Protein AF-A0A3D0X5Y7-F1 (afdb_monomer)

Mean predicted aligned error: 10.49 Å

Secondary structure (DSSP, 8-state):
------------------PPPPHHHHHHHHHHHHHHHHHHHH-SS--HHHHHHHHHHHHHHHHHTT--HHHHHHHHHH--

Foldseek 3Di:
DDPDDPPPPPPPPPPPPPPDDDLVRLVVLLVVLLVVLVVCVPDPDPPPVVNVVSLVSNVVSCVVNVHDVVVSVVSSVVVD

Radius of gyration: 22.03 Å; Cα contacts (8 Å, |Δi|>4): 43; chains: 1; bounding box: 43×42×66 Å

Solvent-accessible surface area (backbone atoms only — not comparable to full-atom values): 4978 Å² total; per-residue (Å²): 138,78,85,78,76,79,77,74,75,80,71,79,72,71,73,73,76,75,69,79,74,50,72,65,54,45,50,54,50,36,58,50,38,51,53,53,42,43,54,50,69,73,42,94,58,94,43,65,68,60,44,50,54,37,51,52,50,38,53,54,38,30,49,76,70,70,45,56,67,73,53,51,55,45,55,68,63,64,68,114

Structure (mmCIF, N/CA/C/O backbone):
data_AF-A0A3D0X5Y7-F1
#
_entry.id   AF-A0A3D0X5Y7-F1
#
loop_
_atom_site.group_PDB
_atom_site.id
_atom_site.type_symbol
_atom_site.label_atom_id
_atom_site.label_alt_id
_atom_site.label_comp_id
_atom_site.label_asym_id
_atom_site.label_entity_id
_atom_site.label_seq_id
_atom_site.pdbx_PDB_ins_code
_atom_site.Cartn_x
_atom_site.Cartn_y
_atom_site.Cartn_z
_atom_site.occupancy
_atom_site.B_iso_or_equiv
_atom_site.auth_seq_id
_atom_site.auth_comp_id
_atom_site.auth_asym_id
_atom_site.auth_atom_id
_atom_site.pdbx_PDB_model_num
ATOM 1 N N . MET A 1 1 ? 34.244 32.106 51.385 1.00 41.75 1 MET A N 1
ATOM 2 C CA . MET A 1 1 ? 33.679 32.347 50.042 1.00 41.75 1 MET A CA 1
ATOM 3 C C . MET A 1 1 ? 33.788 31.050 49.264 1.00 41.75 1 MET A C 1
ATOM 5 O O . MET A 1 1 ? 34.884 30.694 48.859 1.00 41.75 1 MET A O 1
ATOM 9 N N . PHE A 1 2 ? 32.695 30.299 49.156 1.00 43.19 2 PHE A N 1
ATOM 10 C CA . PHE A 1 2 ? 32.652 29.071 48.367 1.00 43.19 2 PHE A CA 1
ATOM 11 C C . PHE A 1 2 ? 31.957 29.411 47.054 1.00 43.19 2 PHE A C 1
ATOM 13 O O . PHE A 1 2 ? 30.798 29.815 47.063 1.00 43.19 2 PHE A O 1
ATOM 20 N N . HIS A 1 3 ? 32.695 29.331 45.948 1.00 43.50 3 HIS A N 1
ATOM 21 C CA . HIS A 1 3 ? 32.126 29.516 44.622 1.00 43.50 3 HIS A CA 1
ATOM 22 C C . HIS A 1 3 ? 31.169 28.360 44.340 1.00 43.50 3 HIS A C 1
ATOM 24 O O . HIS A 1 3 ? 31.577 27.209 44.174 1.00 43.50 3 HIS A O 1
ATOM 30 N N . GLU A 1 4 ? 29.886 28.696 44.337 1.00 45.41 4 GLU A N 1
ATOM 31 C CA . GLU A 1 4 ? 28.777 27.827 43.989 1.00 45.41 4 GLU A CA 1
ATOM 32 C C . GLU A 1 4 ? 28.973 27.360 42.543 1.00 45.41 4 GLU A C 1
ATOM 34 O O . GLU A 1 4 ? 28.831 28.113 41.578 1.00 45.41 4 GLU A O 1
ATOM 39 N N . THR A 1 5 ? 29.417 26.116 42.385 1.00 54.16 5 THR A N 1
ATOM 40 C CA . THR A 1 5 ? 29.613 25.503 41.076 1.00 54.16 5 THR A CA 1
ATOM 41 C C . THR A 1 5 ? 28.227 25.240 40.510 1.00 54.16 5 THR A C 1
ATOM 43 O O . THR A 1 5 ? 27.520 24.340 40.964 1.00 54.16 5 THR A O 1
ATOM 46 N N . ALA A 1 6 ? 27.818 26.069 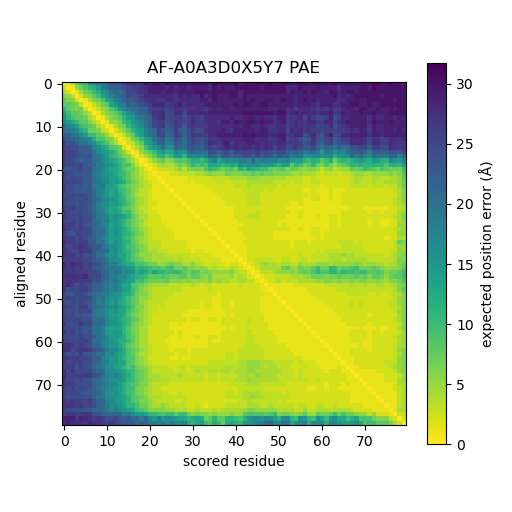39.550 1.00 56.88 6 ALA A N 1
ATOM 47 C CA . ALA A 1 6 ? 26.548 25.953 38.857 1.00 56.88 6 ALA A CA 1
ATOM 48 C C . ALA A 1 6 ? 26.416 24.550 38.246 1.00 56.88 6 ALA A C 1
ATOM 50 O O . ALA A 1 6 ? 26.956 24.251 37.179 1.00 56.88 6 ALA A O 1
ATOM 51 N N . ARG A 1 7 ? 25.680 23.668 38.932 1.00 55.81 7 ARG A N 1
ATOM 52 C CA . ARG A 1 7 ? 25.163 22.429 38.355 1.00 55.81 7 ARG A CA 1
ATOM 53 C C . ARG A 1 7 ? 24.183 22.833 37.263 1.00 55.81 7 ARG A C 1
ATOM 55 O O . ARG A 1 7 ? 23.010 23.082 37.527 1.00 55.81 7 ARG A O 1
ATOM 62 N N . LYS A 1 8 ? 24.690 22.933 36.036 1.00 55.28 8 LYS A N 1
ATOM 63 C CA . LYS A 1 8 ? 23.893 23.067 34.821 1.00 55.28 8 LYS A CA 1
ATOM 64 C C . LYS A 1 8 ? 22.925 21.883 34.803 1.00 55.28 8 LYS A C 1
ATOM 66 O O . LYS A 1 8 ? 23.337 20.751 34.559 1.00 55.28 8 LYS A O 1
ATOM 71 N N . LYS A 1 9 ? 21.660 22.123 35.158 1.00 54.72 9 LYS A N 1
ATOM 72 C CA . LYS A 1 9 ? 20.590 21.146 34.962 1.00 54.72 9 LYS A CA 1
ATOM 73 C C . LYS A 1 9 ? 20.550 20.889 33.462 1.00 54.72 9 LYS A C 1
ATOM 75 O O . LYS A 1 9 ? 20.243 21.794 32.694 1.00 54.72 9 LYS A O 1
ATOM 80 N N . ILE A 1 10 ? 20.951 19.693 33.050 1.00 57.78 10 ILE A N 1
ATOM 81 C CA . ILE A 1 10 ? 20.641 19.206 31.713 1.00 57.78 10 ILE A CA 1
ATOM 82 C C . ILE A 1 10 ? 19.134 18.982 31.749 1.00 57.78 10 ILE A C 1
ATOM 84 O O . ILE A 1 10 ? 18.648 17.995 32.298 1.00 57.78 10 ILE A O 1
ATOM 88 N N . GLU A 1 11 ? 18.399 19.984 31.287 1.00 51.31 11 GLU A N 1
ATOM 89 C CA . GLU A 1 11 ? 17.004 19.849 30.918 1.00 51.31 11 GLU A CA 1
ATOM 90 C C . GLU A 1 11 ? 16.975 18.768 29.834 1.00 51.31 11 GLU A C 1
ATOM 92 O O . GLU A 1 11 ? 17.545 18.944 28.756 1.00 51.31 11 GLU A O 1
ATOM 97 N N . TYR A 1 12 ? 16.428 17.594 30.165 1.00 55.03 12 TYR A N 1
ATOM 98 C CA . TYR A 1 12 ? 16.021 16.610 29.166 1.00 55.03 12 TYR A CA 1
ATOM 99 C C . TYR A 1 12 ? 14.875 17.259 28.399 1.00 55.03 12 TYR A C 1
ATOM 101 O O . TYR A 1 12 ? 13.704 17.064 28.722 1.00 55.03 12 TYR A O 1
ATOM 109 N N . ASP A 1 13 ? 15.245 18.123 27.459 1.00 53.28 13 ASP A N 1
ATOM 110 C CA . ASP A 1 13 ? 14.335 18.771 26.542 1.00 53.28 13 ASP A CA 1
ATOM 111 C C . ASP A 1 13 ? 13.575 17.647 25.838 1.00 53.28 13 ASP A C 1
ATOM 113 O O . ASP A 1 13 ? 14.151 16.786 25.167 1.00 53.28 13 ASP A O 1
ATOM 117 N N . ASN A 1 14 ? 12.298 17.579 26.194 1.00 58.66 14 ASN A N 1
ATOM 118 C CA . ASN A 1 14 ? 11.313 16.555 25.902 1.00 58.66 14 ASN A CA 1
ATOM 119 C C . ASN A 1 14 ? 11.609 15.842 24.563 1.00 58.66 14 A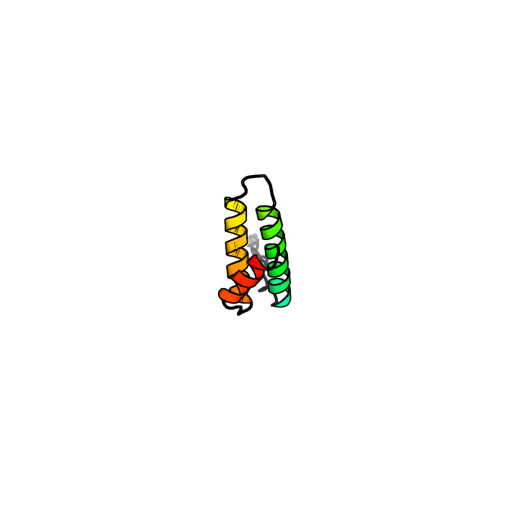SN A C 1
ATOM 121 O O . ASN A 1 14 ? 11.424 16.468 23.512 1.00 58.66 14 ASN A O 1
ATOM 125 N N . PRO A 1 15 ? 12.071 14.570 24.546 1.00 55.84 15 PRO A N 1
ATOM 126 C CA . PRO A 1 15 ? 12.237 13.844 23.295 1.00 55.84 15 PRO A CA 1
ATOM 127 C C . PRO A 1 15 ? 10.843 13.771 22.708 1.00 55.84 15 PRO A C 1
ATOM 129 O O . PRO A 1 15 ? 10.010 13.090 23.299 1.00 55.84 15 PRO A O 1
ATOM 132 N N . ARG A 1 16 ? 10.577 14.571 21.659 1.00 58.59 16 ARG A N 1
ATOM 133 C CA . ARG A 1 16 ? 9.258 14.764 21.039 1.00 58.59 16 ARG A CA 1
ATOM 134 C C . ARG A 1 16 ? 8.465 13.490 21.236 1.00 58.59 16 ARG A C 1
ATOM 136 O O . ARG A 1 16 ? 8.785 12.498 20.588 1.00 58.59 16 ARG A O 1
ATOM 143 N N . VAL A 1 17 ? 7.524 13.490 22.182 1.00 58.75 17 VAL A N 1
ATOM 144 C CA . VAL A 1 17 ? 6.616 12.360 22.334 1.00 58.75 17 VAL A CA 1
ATOM 145 C C . VAL A 1 17 ? 5.916 12.321 20.990 1.00 58.75 17 VAL A C 1
ATOM 147 O O . VAL A 1 17 ? 5.073 13.179 20.720 1.00 58.75 17 VAL A O 1
ATOM 150 N N . GLU A 1 18 ? 6.393 11.456 20.091 1.00 64.94 18 GLU A N 1
ATOM 151 C CA . GLU A 1 18 ? 5.838 11.309 18.760 1.00 64.94 18 GLU A CA 1
ATOM 152 C C . GLU A 1 18 ? 4.402 10.909 19.016 1.00 64.94 18 GLU A C 1
ATOM 154 O O . GLU A 1 18 ? 4.112 9.804 19.482 1.00 64.94 18 GLU A O 1
ATOM 159 N N . LYS A 1 19 ? 3.503 11.883 18.853 1.00 70.19 19 LYS A N 1
ATOM 160 C CA . LYS A 1 19 ? 2.090 11.661 19.094 1.00 70.19 19 LYS A CA 1
ATOM 161 C C . LYS A 1 19 ? 1.696 10.494 18.208 1.00 70.19 19 LYS A C 1
ATOM 163 O O . LYS A 1 19 ? 2.028 10.478 17.020 1.00 70.19 19 LYS A O 1
ATOM 168 N N . MET A 1 20 ? 1.004 9.520 18.795 1.00 75.94 20 MET A N 1
ATOM 169 C CA . MET A 1 20 ? 0.408 8.454 18.005 1.00 75.94 20 MET A CA 1
ATOM 170 C C . MET A 1 20 ? -0.412 9.108 16.894 1.00 75.94 20 MET A C 1
ATOM 172 O O . MET A 1 20 ? -1.185 10.032 17.157 1.00 75.94 20 MET A O 1
ATOM 176 N N . ARG A 1 21 ? -0.200 8.657 15.655 1.00 83.88 21 ARG A N 1
ATOM 177 C CA . ARG A 1 21 ? -0.944 9.170 14.505 1.00 83.88 21 ARG A CA 1
ATOM 178 C C . ARG A 1 21 ? -2.433 8.972 14.758 1.00 83.88 21 ARG A C 1
ATOM 180 O O . ARG A 1 21 ? -2.863 7.897 15.179 1.00 83.88 21 ARG A O 1
ATOM 187 N N . SER A 1 22 ? -3.212 10.003 14.473 1.00 91.44 22 SER A N 1
ATOM 188 C CA . SER A 1 22 ? -4.664 9.903 14.435 1.00 91.44 22 SER A CA 1
ATOM 189 C C . SER A 1 22 ? -5.098 8.879 13.374 1.00 91.44 22 SER A C 1
ATOM 191 O O . SER A 1 22 ? -4.394 8.678 12.378 1.00 91.44 22 SER A O 1
ATOM 193 N N . PRO A 1 23 ? -6.273 8.245 13.522 1.00 92.25 23 PRO A N 1
ATOM 194 C CA . PRO A 1 23 ? -6.802 7.337 12.503 1.00 92.25 23 PRO A CA 1
ATOM 195 C C . PRO A 1 23 ? -6.863 7.965 11.099 1.00 92.25 23 PRO A C 1
ATOM 197 O O . PRO A 1 23 ? -6.631 7.287 10.100 1.00 92.25 23 PRO A O 1
ATOM 200 N N . GLN A 1 24 ? -7.122 9.274 11.019 1.00 94.31 24 GLN A N 1
ATOM 201 C CA . GLN A 1 24 ? -7.148 10.045 9.777 1.00 94.31 24 GLN A CA 1
ATOM 202 C C . GLN A 1 24 ? -5.760 10.139 9.133 1.00 94.31 24 GLN A C 1
ATOM 204 O O . GLN A 1 24 ? -5.638 9.967 7.921 1.00 94.31 24 GLN A O 1
ATOM 209 N N . GLU A 1 25 ? -4.709 10.362 9.924 1.00 94.62 25 GLU A N 1
ATOM 210 C CA . GLU A 1 25 ? -3.325 10.371 9.433 1.00 94.62 25 GLU A CA 1
ATOM 211 C C . GLU A 1 25 ? -2.880 8.981 8.970 1.00 94.62 25 GLU A C 1
ATOM 213 O O . GLU A 1 25 ? -2.229 8.858 7.931 1.00 94.62 25 GLU A O 1
ATOM 218 N N . VAL A 1 26 ? -3.269 7.923 9.693 1.00 95.81 26 VAL A N 1
ATOM 219 C CA . VAL A 1 26 ? -3.013 6.534 9.279 1.00 95.81 26 VAL A CA 1
ATOM 220 C C . VAL A 1 26 ? -3.698 6.244 7.941 1.00 95.81 26 VAL A C 1
ATOM 222 O O . VAL A 1 26 ? -3.065 5.698 7.039 1.00 95.81 26 VAL A O 1
ATOM 225 N N . LEU A 1 27 ? -4.956 6.664 7.770 1.00 95.88 27 LEU A N 1
ATOM 226 C CA . LEU A 1 27 ? -5.696 6.509 6.517 1.00 95.88 27 LEU A CA 1
ATOM 227 C C . LEU A 1 27 ? -5.066 7.305 5.365 1.00 95.88 27 LEU A C 1
ATOM 229 O O . LEU A 1 27 ? -4.921 6.780 4.261 1.00 95.88 27 LEU A O 1
ATOM 233 N N . ALA A 1 28 ? -4.671 8.555 5.609 1.00 96.50 28 ALA A N 1
ATOM 234 C CA . ALA A 1 28 ? -4.010 9.383 4.605 1.00 96.50 28 ALA A CA 1
ATOM 235 C C . ALA A 1 28 ? -2.696 8.742 4.139 1.00 96.50 28 ALA A C 1
ATOM 237 O O . ALA A 1 28 ? -2.450 8.639 2.935 1.00 96.50 28 ALA A O 1
ATOM 238 N N . ARG A 1 29 ? -1.891 8.238 5.084 1.00 96.62 29 ARG A N 1
ATOM 239 C CA . ARG A 1 29 ? -0.644 7.531 4.783 1.00 96.62 29 ARG A CA 1
ATOM 240 C C . ARG A 1 29 ? -0.898 6.228 4.031 1.00 96.62 29 ARG A C 1
ATOM 242 O O . ARG A 1 29 ? -0.223 5.976 3.044 1.00 96.62 29 ARG A O 1
ATOM 249 N N . TYR A 1 30 ? -1.902 5.452 4.438 1.00 97.12 30 TYR A N 1
ATOM 250 C CA . TYR A 1 30 ? -2.292 4.211 3.765 1.00 97.12 30 TYR A CA 1
ATOM 251 C C . TYR A 1 30 ? -2.624 4.454 2.286 1.00 97.12 30 TYR A C 1
ATOM 253 O O . TYR A 1 30 ? -2.105 3.772 1.404 1.00 97.12 30 TYR A O 1
ATOM 261 N N . ASN A 1 31 ? -3.432 5.481 2.010 1.00 96.38 31 ASN A N 1
ATOM 262 C CA . ASN A 1 31 ? -3.807 5.860 0.650 1.00 96.38 31 ASN A CA 1
ATOM 263 C C . ASN A 1 31 ? -2.616 6.374 -0.171 1.00 96.38 31 ASN A C 1
ATOM 265 O O . ASN A 1 31 ? -2.556 6.119 -1.373 1.00 96.38 31 ASN A O 1
ATOM 269 N N . LEU A 1 32 ? -1.679 7.093 0.455 1.00 96.81 32 LEU A N 1
ATOM 270 C CA . LEU A 1 32 ? -0.452 7.539 -0.204 1.00 96.81 32 LEU A CA 1
ATOM 271 C C . LEU A 1 32 ? 0.433 6.346 -0.583 1.00 96.81 32 LEU A C 1
ATOM 273 O O . LEU A 1 32 ? 0.789 6.208 -1.748 1.00 96.81 32 LEU A O 1
ATOM 277 N N . SER A 1 33 ? 0.692 5.434 0.358 1.00 96.75 33 SER A N 1
ATOM 278 C CA . SER A 1 33 ? 1.501 4.239 0.107 1.00 96.75 33 SER A CA 1
ATOM 279 C C . SER A 1 33 ? 0.910 3.362 -1.003 1.00 96.75 33 SER A C 1
ATOM 281 O O . SER A 1 33 ? 1.660 2.831 -1.816 1.00 96.75 33 SER A O 1
ATOM 283 N N . LEU A 1 34 ? -0.423 3.248 -1.106 1.00 96.38 34 LEU A N 1
ATOM 284 C CA . LEU A 1 34 ? -1.075 2.549 -2.225 1.00 96.38 34 LEU A CA 1
ATOM 285 C C . LEU A 1 34 ? -0.739 3.174 -3.591 1.00 96.38 34 LEU A C 1
ATOM 287 O O . LEU A 1 34 ? -0.481 2.446 -4.551 1.00 96.38 34 LEU A O 1
ATOM 291 N N . ARG A 1 35 ? -0.714 4.510 -3.684 1.00 95.25 35 ARG A N 1
ATOM 292 C CA . ARG A 1 35 ? -0.350 5.226 -4.920 1.00 95.25 35 ARG A CA 1
ATOM 293 C C . ARG A 1 35 ? 1.122 5.031 -5.263 1.00 95.25 35 ARG A C 1
ATOM 295 O O . ARG A 1 35 ? 1.4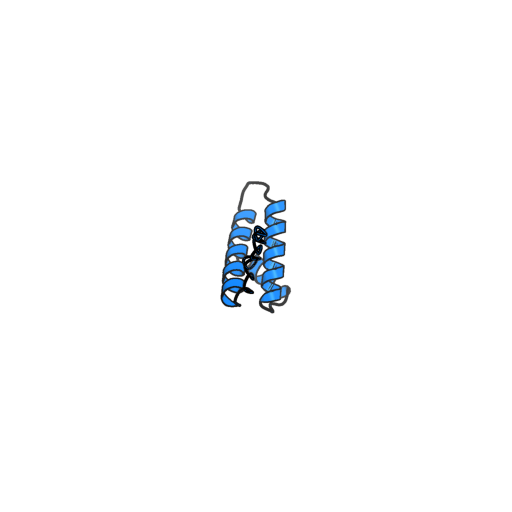37 4.748 -6.416 1.00 95.25 35 ARG A O 1
ATOM 302 N N . ASP A 1 36 ? 1.999 5.120 -4.267 1.00 94.75 36 ASP A N 1
ATOM 303 C CA . ASP A 1 36 ? 3.436 4.920 -4.464 1.00 94.75 36 ASP A CA 1
ATOM 304 C C . ASP A 1 36 ? 3.730 3.479 -4.909 1.00 94.75 36 ASP A C 1
ATOM 306 O O . ASP A 1 36 ? 4.494 3.251 -5.845 1.00 94.75 36 ASP A O 1
ATOM 310 N N . TYR A 1 37 ? 3.051 2.493 -4.312 1.00 95.06 37 TYR A N 1
ATOM 311 C CA . TYR A 1 37 ? 3.153 1.091 -4.717 1.00 95.06 37 TYR A CA 1
ATOM 312 C C . TYR A 1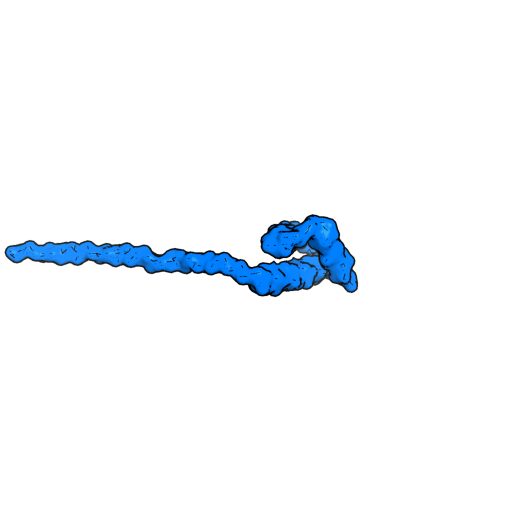 37 ? 2.738 0.878 -6.178 1.00 95.06 37 TYR A C 1
ATOM 314 O O . TYR A 1 37 ? 3.421 0.162 -6.914 1.00 95.06 37 TYR A O 1
ATOM 322 N N . LYS A 1 38 ? 1.653 1.531 -6.621 1.00 91.94 38 LYS A N 1
ATOM 323 C CA . LYS A 1 38 ? 1.224 1.515 -8.026 1.00 91.94 38 LYS A CA 1
ATOM 324 C C . LYS A 1 38 ? 2.307 2.091 -8.940 1.00 91.94 38 LYS A C 1
ATOM 326 O O . LYS A 1 38 ? 2.712 1.422 -9.888 1.00 91.94 38 LYS A O 1
ATOM 331 N N . ALA A 1 39 ? 2.827 3.275 -8.618 1.00 92.81 39 ALA A N 1
ATOM 332 C CA . ALA A 1 39 ? 3.866 3.923 -9.415 1.00 92.81 39 ALA A CA 1
ATOM 333 C C . ALA A 1 39 ? 5.128 3.047 -9.549 1.00 92.81 39 ALA A C 1
ATOM 335 O O . ALA A 1 39 ? 5.718 2.957 -10.627 1.00 92.81 39 ALA A O 1
ATOM 336 N N . LEU A 1 40 ? 5.519 2.336 -8.485 1.00 92.62 40 LEU A N 1
ATOM 337 C CA . LEU A 1 40 ? 6.648 1.402 -8.523 1.00 92.62 40 LEU A CA 1
ATOM 338 C C . LEU A 1 40 ? 6.374 0.114 -9.320 1.00 92.62 40 LEU A C 1
ATOM 340 O O . LEU A 1 40 ? 7.325 -0.503 -9.807 1.00 92.62 40 LEU A O 1
ATOM 344 N N . ASN A 1 41 ? 5.115 -0.316 -9.434 1.00 89.31 41 ASN A N 1
ATOM 345 C CA . ASN A 1 41 ? 4.722 -1.449 -10.280 1.00 89.31 41 ASN A CA 1
ATOM 346 C C . ASN A 1 41 ? 4.683 -1.079 -11.768 1.00 89.31 41 ASN A C 1
ATOM 348 O O . ASN A 1 41 ? 4.982 -1.924 -12.606 1.00 89.31 41 ASN A O 1
ATOM 352 N N . GLU A 1 42 ? 4.328 0.163 -12.093 1.00 91.00 42 GLU A N 1
ATOM 353 C CA . GLU A 1 42 ? 4.287 0.675 -13.472 1.00 91.00 42 GLU A CA 1
ATOM 354 C C . GLU A 1 42 ? 5.660 1.149 -13.973 1.00 91.00 42 GLU A C 1
ATOM 356 O O . GLU A 1 42 ? 5.880 1.298 -15.178 1.00 91.00 42 GLU A O 1
ATOM 361 N N . SER A 1 43 ? 6.599 1.386 -13.054 1.00 90.06 43 SER A N 1
ATOM 362 C CA . SER A 1 43 ? 7.958 1.796 -13.386 1.00 90.06 43 SER A CA 1
ATOM 363 C C . SER A 1 43 ? 8.700 0.724 -14.186 1.00 90.06 43 SER A C 1
ATOM 365 O O . SER A 1 43 ? 8.679 -0.461 -13.860 1.00 90.06 43 SER A O 1
ATOM 367 N N . LYS A 1 44 ? 9.435 1.164 -15.213 1.00 89.12 44 LYS A N 1
ATOM 368 C CA . LYS A 1 44 ? 10.314 0.306 -16.027 1.00 89.12 44 LYS A CA 1
ATOM 369 C C . LYS A 1 44 ? 11.638 -0.036 -15.327 1.00 89.12 44 LYS A C 1
ATOM 371 O O . LYS A 1 44 ? 12.423 -0.810 -15.865 1.00 89.12 44 LYS A O 1
ATOM 376 N N . VAL A 1 45 ? 11.902 0.571 -14.168 1.00 91.62 45 VAL A N 1
ATOM 377 C CA . VAL A 1 45 ? 13.109 0.354 -13.360 1.00 91.62 45 VAL A CA 1
ATOM 378 C C . VAL A 1 45 ? 12.859 -0.772 -12.359 1.00 91.62 45 VAL A C 1
ATOM 380 O O . VAL A 1 45 ? 11.758 -0.897 -11.815 1.00 91.62 45 VAL A O 1
ATOM 383 N N . ASP A 1 46 ? 13.878 -1.589 -12.084 1.00 89.12 46 ASP A N 1
ATOM 384 C CA . ASP A 1 46 ? 13.767 -2.604 -11.038 1.00 89.12 46 ASP A CA 1
ATOM 385 C C . ASP A 1 46 ? 13.779 -1.964 -9.643 1.00 89.12 46 ASP A C 1
ATOM 387 O O . ASP A 1 46 ? 14.825 -1.668 -9.074 1.00 89.12 46 ASP A O 1
ATOM 391 N N . ASN A 1 47 ? 12.583 -1.767 -9.089 1.00 92.25 47 ASN A N 1
ATOM 392 C CA . ASN A 1 47 ? 12.371 -1.200 -7.758 1.00 92.25 47 ASN A CA 1
ATOM 393 C C . ASN A 1 47 ? 11.924 -2.262 -6.743 1.00 92.25 47 ASN A C 1
ATOM 395 O O . ASN A 1 47 ? 11.083 -1.993 -5.883 1.00 92.25 47 ASN A O 1
ATOM 399 N N . ARG A 1 48 ? 12.422 -3.502 -6.852 1.00 92.44 48 ARG A N 1
ATOM 400 C CA . ARG A 1 48 ? 11.968 -4.625 -6.011 1.00 92.44 48 ARG A CA 1
ATOM 401 C C . ARG A 1 48 ? 12.034 -4.336 -4.511 1.00 92.44 48 ARG A C 1
ATOM 403 O O . ARG A 1 48 ? 11.071 -4.636 -3.808 1.00 92.44 48 ARG A O 1
ATOM 410 N N . GLU A 1 49 ? 13.137 -3.772 -4.030 1.00 95.25 49 GLU A N 1
ATOM 411 C CA . GLU A 1 49 ? 13.318 -3.466 -2.606 1.00 95.25 49 GLU A CA 1
ATOM 412 C C . GLU A 1 49 ? 12.322 -2.403 -2.128 1.00 95.25 49 GLU A C 1
ATOM 414 O O . GLU A 1 49 ? 11.612 -2.607 -1.144 1.00 95.25 49 GLU A O 1
ATOM 419 N N . GLN A 1 50 ? 12.185 -1.315 -2.887 1.00 95.12 50 GLN A N 1
ATOM 420 C CA . GLN A 1 50 ? 11.234 -0.247 -2.582 1.00 95.12 50 GLN A CA 1
ATOM 421 C C . GLN A 1 50 ? 9.789 -0.761 -2.596 1.00 95.12 50 GLN A C 1
ATOM 423 O O . GLN A 1 50 ? 9.015 -0.453 -1.692 1.00 95.12 50 GLN A O 1
ATOM 428 N N . ARG A 1 51 ? 9.425 -1.615 -3.565 1.00 94.44 51 ARG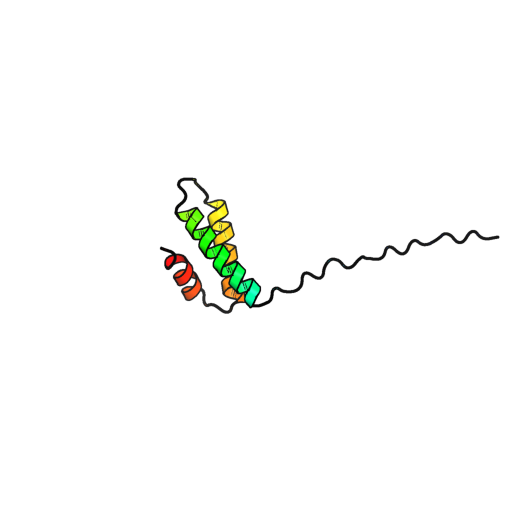 A N 1
ATO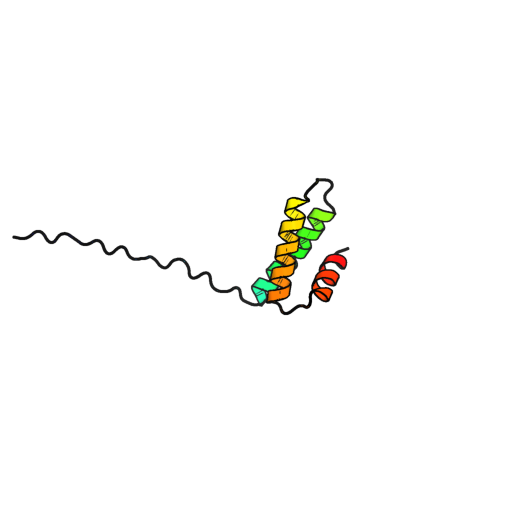M 429 C CA . ARG A 1 51 ? 8.104 -2.261 -3.602 1.00 94.44 51 ARG A CA 1
ATOM 430 C C . ARG A 1 51 ? 7.845 -3.101 -2.357 1.00 94.44 51 ARG A C 1
ATOM 432 O O . ARG A 1 51 ? 6.739 -3.050 -1.827 1.00 94.44 51 ARG A O 1
ATOM 439 N N . LEU A 1 52 ? 8.835 -3.869 -1.898 1.00 95.81 52 LEU A N 1
ATOM 440 C CA . LEU A 1 52 ? 8.706 -4.683 -0.689 1.00 95.81 52 LEU A CA 1
ATOM 441 C C . LEU A 1 52 ? 8.500 -3.795 0.546 1.00 95.81 52 LEU A C 1
ATOM 443 O O . LEU A 1 52 ? 7.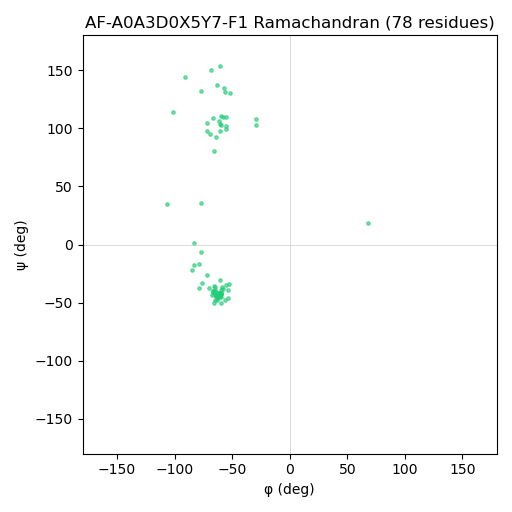607 -4.069 1.343 1.00 95.81 52 LEU A O 1
ATOM 447 N N . MET A 1 53 ? 9.277 -2.717 0.665 1.00 97.06 53 MET A N 1
ATOM 448 C CA . MET A 1 53 ? 9.172 -1.757 1.766 1.00 97.06 53 MET A CA 1
ATOM 449 C C . MET A 1 53 ? 7.798 -1.072 1.804 1.00 97.06 53 MET A C 1
ATOM 451 O O . MET A 1 53 ? 7.181 -0.965 2.861 1.00 97.06 53 MET A O 1
ATOM 455 N N . ILE A 1 54 ? 7.275 -0.644 0.654 1.00 96.62 54 ILE A N 1
ATOM 456 C CA . ILE A 1 54 ? 5.949 -0.017 0.603 1.00 96.62 54 ILE A CA 1
ATOM 457 C C . ILE A 1 54 ? 4.849 -1.053 0.863 1.00 96.62 54 ILE A C 1
ATOM 459 O O . ILE A 1 54 ? 3.881 -0.766 1.564 1.00 96.62 54 ILE A O 1
ATOM 463 N N . TYR A 1 55 ? 4.999 -2.283 0.366 1.00 95.88 55 TYR A N 1
ATOM 464 C CA . TYR A 1 55 ? 4.052 -3.362 0.642 1.00 95.88 55 TYR A CA 1
ATOM 465 C C . TYR A 1 55 ? 3.948 -3.671 2.144 1.00 95.88 55 TYR A C 1
ATOM 467 O O . TYR A 1 55 ? 2.840 -3.828 2.664 1.00 95.88 55 TYR A O 1
ATOM 475 N N . THR A 1 56 ? 5.073 -3.725 2.866 1.00 96.94 56 THR A N 1
ATOM 476 C CA . THR A 1 56 ? 5.057 -3.933 4.323 1.00 96.94 56 THR A CA 1
ATOM 477 C C . THR A 1 56 ? 4.431 -2.748 5.058 1.00 96.94 56 THR A C 1
ATOM 479 O O . THR A 1 56 ? 3.627 -2.974 5.966 1.00 96.94 56 THR A O 1
ATOM 482 N N . GLU A 1 57 ? 4.703 -1.508 4.632 1.00 96.62 57 GLU A N 1
ATOM 483 C CA . GLU A 1 57 ? 4.054 -0.308 5.179 1.00 96.62 57 GLU A CA 1
ATOM 484 C C . GLU A 1 57 ? 2.528 -0.359 4.986 1.00 96.62 57 GLU A C 1
ATOM 486 O O . GLU A 1 57 ? 1.776 -0.157 5.941 1.00 96.62 57 GLU A O 1
ATOM 491 N N . ILE A 1 58 ? 2.049 -0.734 3.796 1.00 97.38 58 ILE A N 1
ATOM 492 C CA . ILE A 1 58 ? 0.615 -0.886 3.501 1.00 97.38 58 ILE A CA 1
ATOM 493 C C . ILE A 1 58 ? -0.030 -1.942 4.407 1.00 97.38 58 ILE A C 1
ATOM 495 O O . ILE A 1 58 ? -1.118 -1.705 4.938 1.00 97.38 58 ILE A O 1
ATOM 499 N N . LYS A 1 59 ? 0.617 -3.097 4.622 1.00 96.81 59 LYS A N 1
ATOM 500 C CA . LYS A 1 59 ? 0.084 -4.135 5.523 1.00 96.81 59 LYS A CA 1
ATOM 501 C C . LYS A 1 59 ? -0.013 -3.645 6.965 1.00 96.81 59 LYS A C 1
ATOM 503 O O . LYS A 1 59 ? -1.040 -3.870 7.605 1.00 96.81 59 LYS A O 1
ATOM 508 N N . LEU A 1 60 ? 1.018 -2.959 7.459 1.00 96.50 60 LEU A N 1
ATOM 509 C CA . LEU A 1 60 ? 1.039 -2.419 8.818 1.00 96.50 60 LEU A CA 1
ATOM 510 C C . LEU A 1 60 ? -0.058 -1.366 9.020 1.00 96.50 60 LEU A C 1
ATOM 512 O O . LEU A 1 60 ? -0.817 -1.440 9.984 1.00 96.50 60 LEU A O 1
ATOM 516 N N . LEU A 1 61 ? -0.180 -0.418 8.090 1.00 96.56 61 LEU A N 1
ATOM 517 C CA . LEU A 1 61 ? -1.204 0.626 8.142 1.00 96.56 61 LEU A CA 1
ATOM 518 C C . LEU A 1 61 ? -2.616 0.038 8.004 1.00 96.56 61 LEU A C 1
ATOM 520 O O . LEU A 1 61 ? -3.525 0.448 8.719 1.00 96.56 61 LEU A O 1
ATOM 524 N N . GL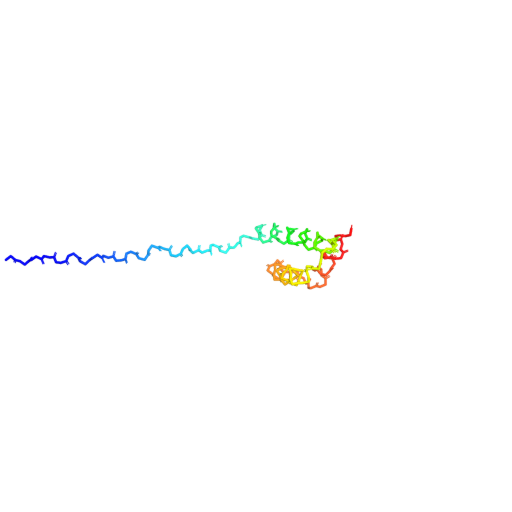Y A 1 62 ? -2.801 -0.972 7.147 1.00 96.75 62 GLY A N 1
ATOM 525 C CA . GLY A 1 62 ? -4.057 -1.713 7.045 1.00 96.75 62 GLY A CA 1
ATOM 526 C C . GLY A 1 62 ? -4.445 -2.389 8.364 1.00 96.75 62 GLY A C 1
ATOM 527 O O . GLY A 1 62 ? -5.599 -2.293 8.778 1.00 96.75 62 GLY A O 1
ATOM 528 N N . TRP A 1 63 ? -3.479 -2.999 9.058 1.00 95.69 63 TRP A N 1
ATOM 529 C CA . TRP A 1 63 ? -3.690 -3.584 10.384 1.00 95.69 63 TRP A CA 1
ATOM 530 C C . TRP A 1 63 ? -4.060 -2.529 11.435 1.00 95.69 63 TRP A C 1
ATOM 532 O O . TRP A 1 63 ? -5.028 -2.722 12.167 1.00 95.69 63 TRP A O 1
ATOM 542 N N . MET A 1 64 ? -3.374 -1.378 11.452 1.00 94.69 64 MET A N 1
ATOM 543 C CA . MET A 1 64 ? -3.709 -0.251 12.339 1.00 94.69 64 MET A CA 1
ATOM 544 C C . MET A 1 64 ? -5.122 0.304 12.093 1.00 94.69 64 MET A C 1
ATOM 546 O O . MET A 1 64 ? -5.768 0.775 13.024 1.00 94.69 64 MET A O 1
ATOM 550 N N . LEU A 1 65 ? -5.624 0.223 10.856 1.00 95.31 65 LEU A N 1
ATOM 551 C CA . LEU A 1 65 ? -6.992 0.608 10.487 1.00 95.31 65 LEU A CA 1
ATOM 552 C C . LEU A 1 65 ? -8.034 -0.493 10.758 1.00 95.31 65 LEU A C 1
ATOM 554 O O . LEU A 1 65 ? -9.203 -0.320 10.413 1.00 95.31 65 LEU A O 1
ATOM 558 N N . GLY A 1 66 ? -7.634 -1.643 11.312 1.00 95.06 66 GLY A N 1
ATOM 559 C CA . GLY A 1 66 ? -8.523 -2.786 11.531 1.00 95.06 66 GLY A CA 1
ATOM 560 C C . GLY A 1 66 ? -8.995 -3.461 10.237 1.00 95.06 66 GLY A C 1
ATOM 561 O O . GLY A 1 66 ? -9.996 -4.181 10.241 1.00 95.06 66 GLY A O 1
ATOM 562 N N . LYS A 1 67 ? -8.308 -3.239 9.107 1.00 95.75 67 LYS A N 1
ATOM 563 C CA . LYS A 1 67 ? -8.647 -3.891 7.839 1.00 95.75 67 LYS A CA 1
ATOM 564 C C . LYS A 1 67 ? -8.151 -5.341 7.844 1.00 95.75 67 LYS A C 1
ATOM 566 O O . LYS A 1 67 ? -6.976 -5.585 8.121 1.00 95.75 67 LYS A O 1
ATOM 571 N N . PRO A 1 68 ? -8.990 -6.319 7.459 1.00 95.19 68 PRO A N 1
ATOM 572 C CA . PRO A 1 68 ? -8.521 -7.682 7.266 1.00 95.19 68 PRO A CA 1
ATOM 573 C C . PRO A 1 68 ? -7.593 -7.747 6.048 1.00 95.19 68 PRO A C 1
ATOM 575 O O . PRO A 1 68 ? -7.789 -7.023 5.069 1.00 95.19 68 PRO A O 1
ATOM 578 N N . GLU A 1 69 ? -6.633 -8.671 6.065 1.00 93.44 69 GLU A N 1
ATOM 579 C CA . GLU A 1 69 ? -5.626 -8.806 5.002 1.00 93.44 69 GLU A CA 1
ATOM 580 C C . GLU A 1 69 ? -6.248 -8.945 3.606 1.00 93.44 69 GLU A C 1
ATOM 582 O O . GLU A 1 69 ? -5.806 -8.298 2.660 1.00 93.44 69 GLU A O 1
ATOM 587 N N . LYS A 1 70 ? -7.358 -9.684 3.488 1.00 94.69 70 LYS A N 1
ATOM 588 C CA . LYS A 1 70 ? -8.117 -9.808 2.233 1.00 94.69 70 LYS A CA 1
ATOM 589 C C . LYS A 1 70 ? -8.547 -8.459 1.639 1.00 94.69 70 LYS A C 1
ATOM 591 O O . LYS A 1 70 ? -8.597 -8.329 0.422 1.00 94.69 70 LYS A O 1
ATOM 596 N N . ASN A 1 71 ? -8.866 -7.465 2.471 1.00 95.94 71 ASN A N 1
ATOM 597 C CA . ASN A 1 71 ? -9.266 -6.137 2.005 1.00 95.94 71 ASN A CA 1
ATOM 598 C C . ASN A 1 71 ? -8.041 -5.318 1.595 1.00 95.94 71 ASN A C 1
ATOM 600 O O . ASN A 1 71 ? -8.089 -4.645 0.576 1.00 95.94 71 ASN A O 1
ATOM 604 N N . VAL A 1 72 ? -6.928 -5.445 2.322 1.00 95.25 72 VAL A N 1
ATOM 605 C CA . VAL A 1 72 ? -5.657 -4.809 1.941 1.00 95.25 72 VAL A CA 1
ATOM 606 C C . VAL A 1 72 ? -5.173 -5.323 0.581 1.00 95.25 72 VAL A C 1
ATOM 608 O O . VAL A 1 72 ? -4.778 -4.536 -0.274 1.00 95.25 72 VAL A O 1
ATOM 611 N N . LEU A 1 73 ? -5.267 -6.635 0.344 1.00 93.50 73 LEU A N 1
ATOM 612 C CA . LEU A 1 73 ? -4.940 -7.240 -0.950 1.00 93.50 73 LEU A CA 1
ATOM 613 C C . LEU A 1 73 ? -5.894 -6.789 -2.060 1.00 93.50 73 LEU A C 1
ATOM 615 O O . LEU A 1 73 ? -5.461 -6.600 -3.194 1.00 93.50 73 LEU A O 1
ATOM 619 N N . LYS A 1 74 ? -7.186 -6.604 -1.763 1.00 94.50 74 LYS A N 1
ATOM 620 C CA . LYS A 1 74 ? -8.128 -6.016 -2.726 1.00 94.50 74 LYS A CA 1
ATOM 621 C C . LYS A 1 74 ? -7.729 -4.588 -3.085 1.00 94.50 74 LYS A C 1
ATOM 623 O O . LYS A 1 74 ? -7.673 -4.290 -4.268 1.00 94.50 74 LYS A O 1
ATOM 628 N N . ASP A 1 75 ? -7.397 -3.756 -2.101 1.00 93.88 75 ASP A N 1
ATOM 629 C CA . ASP A 1 75 ? -7.010 -2.356 -2.315 1.00 93.88 75 ASP A CA 1
ATOM 630 C C . ASP A 1 75 ? -5.726 -2.248 -3.166 1.00 93.88 75 ASP A C 1
ATOM 632 O O . ASP A 1 75 ? -5.674 -1.464 -4.114 1.00 93.88 75 ASP A O 1
ATOM 636 N N . LEU A 1 76 ? -4.730 -3.107 -2.911 1.00 90.56 76 LEU A N 1
ATOM 637 C CA . LEU A 1 76 ? -3.510 -3.224 -3.726 1.00 90.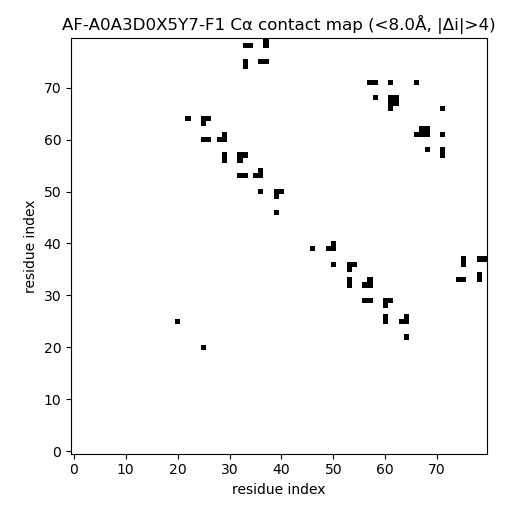56 76 LEU A CA 1
ATOM 638 C C . LEU A 1 76 ? -3.799 -3.600 -5.189 1.00 90.56 76 LEU A C 1
ATOM 640 O O . LEU A 1 76 ? -3.158 -3.086 -6.102 1.00 90.56 76 LEU A O 1
ATOM 644 N N . ASN A 1 77 ? -4.765 -4.494 -5.412 1.00 86.81 77 ASN A N 1
ATOM 645 C CA . ASN A 1 77 ? -5.133 -4.979 -6.745 1.00 86.81 77 ASN A CA 1
ATOM 646 C C . ASN A 1 77 ? -6.137 -4.075 -7.479 1.00 86.81 77 ASN A C 1
ATOM 648 O O . ASN A 1 77 ? -6.244 -4.163 -8.701 1.00 86.81 77 ASN A O 1
ATOM 652 N N . ALA A 1 78 ? -6.896 -3.254 -6.749 1.00 82.31 78 ALA A N 1
ATOM 653 C CA . ALA A 1 78 ? -7.910 -2.351 -7.289 1.00 82.31 78 ALA A CA 1
ATOM 654 C C . ALA A 1 78 ? -7.306 -1.072 -7.880 1.00 82.31 78 ALA A C 1
ATOM 656 O O . ALA A 1 78 ? -7.962 -0.392 -8.660 1.00 82.31 78 ALA A O 1
ATOM 657 N N . CYS A 1 79 ? -6.050 -0.758 -7.557 1.00 60.88 79 CYS A N 1
ATOM 658 C CA . CYS A 1 79 ? -5.323 0.375 -8.121 1.00 60.88 79 CYS A CA 1
ATOM 659 C C . CYS A 1 79 ? -4.808 0.101 -9.554 1.00 60.88 79 CYS A C 1
ATOM 661 O O . CYS A 1 79 ? -3.719 0.546 -9.898 1.00 60.88 79 CYS A O 1
ATOM 663 N N . LYS A 1 80 ? -5.555 -0.630 -10.392 1.00 53.66 80 LYS A N 1
ATOM 664 C CA . LYS A 1 80 ? -5.232 -0.833 -11.817 1.00 53.66 80 LYS A CA 1
ATOM 665 C C . LYS A 1 80 ? -5.650 0.380 -12.634 1.00 53.66 80 LYS A C 1
ATOM 667 O O . LYS A 1 80 ? -6.794 0.839 -12.458 1.00 53.66 80 LYS A O 1
#

Sequence (80 aa):
MFHETARKKIEYDNPRVEKMRSPQEVLARYNLSLRDYKALNESKVDNREQRLMIYTEIKLLGWMLGKPEKNVLKDLNACK

pLDDT: mean 83.47, std 17.81, range [41.75, 97.38]

Nearest PDB structures (foldseek):
  7n6g-assembly1_3I  TM=8.078E-01  e=7.430E+00  Chlamydomonas reinhardtii
  2fic-assembly3_B  TM=7.107E-01  e=7.887E+00  Homo sapiens